Protein AF-A0A820JRR7-F1 (afdb_monomer_lite)

Structure (mmCIF, N/CA/C/O backbone):
data_AF-A0A820JRR7-F1
#
_entry.id   AF-A0A820JRR7-F1
#
loop_
_atom_site.group_PDB
_atom_site.id
_atom_site.type_symbol
_atom_site.label_atom_id
_atom_site.label_alt_id
_atom_site.label_comp_id
_atom_site.label_asym_id
_atom_site.label_entity_id
_atom_site.label_seq_id
_atom_site.pdbx_PDB_ins_code
_atom_site.Cartn_x
_atom_site.Cartn_y
_atom_site.Cartn_z
_atom_site.occupancy
_atom_site.B_iso_or_equiv
_atom_site.auth_seq_id
_atom_site.auth_comp_id
_atom_site.auth_asym_id
_atom_site.auth_atom_id
_atom_site.pdbx_PDB_model_num
ATOM 1 N N . LYS A 1 1 ? 4.969 -11.578 -17.679 1.00 62.81 1 LYS A N 1
ATOM 2 C CA . LYS A 1 1 ? 4.056 -10.804 -18.570 1.00 62.81 1 LYS A CA 1
ATOM 3 C C . LYS A 1 1 ? 3.382 -9.720 -17.741 1.00 62.81 1 LYS A C 1
ATOM 5 O O . LYS A 1 1 ? 2.776 -10.069 -16.738 1.00 62.81 1 LYS A O 1
ATOM 10 N N . TRP A 1 2 ? 3.520 -8.448 -18.115 1.00 83.31 2 TRP A N 1
ATOM 11 C CA . TRP A 1 2 ? 3.126 -7.314 -17.272 1.00 83.31 2 TRP A CA 1
ATOM 12 C C . TRP A 1 2 ? 1.809 -6.684 -17.742 1.00 83.31 2 TRP A C 1
ATOM 14 O O . TRP A 1 2 ? 1.597 -6.505 -18.941 1.00 83.31 2 TRP A O 1
ATOM 24 N N . TRP A 1 3 ? 0.923 -6.334 -16.803 1.00 91.88 3 TRP A N 1
ATOM 25 C CA . TRP A 1 3 ? -0.337 -5.639 -17.107 1.00 91.88 3 TRP A CA 1
ATOM 26 C C . TRP A 1 3 ? -0.093 -4.295 -17.805 1.00 91.88 3 TRP A C 1
ATOM 28 O O . TRP A 1 3 ? -0.722 -4.009 -18.821 1.00 91.88 3 TRP A O 1
ATOM 38 N N . PHE A 1 4 ? 0.872 -3.523 -17.298 1.00 91.00 4 PHE A N 1
ATOM 39 C CA . PHE A 1 4 ? 1.187 -2.162 -17.737 1.00 91.00 4 PHE A CA 1
ATOM 40 C C . PHE A 1 4 ? 1.500 -2.052 -19.234 1.00 91.00 4 PHE A C 1
ATOM 42 O O . PHE A 1 4 ? 0.969 -1.171 -19.905 1.00 91.00 4 PHE A O 1
ATOM 49 N N . THR A 1 5 ? 2.291 -2.983 -19.773 1.00 89.69 5 THR A N 1
ATOM 50 C CA . THR A 1 5 ? 2.744 -2.953 -21.172 1.00 89.69 5 THR A CA 1
ATOM 51 C C . THR A 1 5 ? 1.954 -3.881 -22.094 1.00 89.69 5 THR A C 1
ATOM 53 O O . THR A 1 5 ? 1.857 -3.613 -23.288 1.00 89.69 5 THR A O 1
ATOM 56 N N . GLN A 1 6 ? 1.374 -4.968 -21.569 1.00 91.81 6 GLN A N 1
ATOM 57 C CA . GLN A 1 6 ? 0.755 -6.029 -22.383 1.00 91.81 6 GLN A CA 1
ATOM 58 C C . GLN A 1 6 ? -0.747 -6.217 -22.129 1.00 91.81 6 GLN A C 1
ATOM 60 O O . GLN A 1 6 ? -1.358 -7.096 -22.728 1.00 91.81 6 GLN A O 1
ATOM 65 N N . GLY A 1 7 ? -1.353 -5.471 -21.199 1.00 91.88 7 GLY A N 1
ATOM 66 C CA . GLY A 1 7 ? -2.757 -5.669 -20.821 1.00 91.88 7 GLY A CA 1
ATOM 67 C C . GLY A 1 7 ? -3.044 -7.027 -20.169 1.00 91.88 7 GLY A C 1
ATOM 68 O O . GLY A 1 7 ? -4.196 -7.450 -20.101 1.00 91.88 7 GLY A O 1
ATOM 69 N N . TYR A 1 8 ? -2.018 -7.733 -19.687 1.00 93.31 8 TYR A N 1
ATOM 70 C CA . TYR A 1 8 ? -2.187 -8.995 -18.964 1.00 93.31 8 TYR A CA 1
ATOM 71 C C . TYR A 1 8 ? -3.056 -8.790 -17.711 1.00 93.31 8 TYR A C 1
ATOM 73 O O . TYR A 1 8 ? -2.811 -7.857 -16.963 1.00 93.31 8 TYR A O 1
ATOM 81 N N . MET A 1 9 ? -4.064 -9.640 -17.478 1.00 91.94 9 MET A N 1
ATOM 82 C CA . MET A 1 9 ? -5.104 -9.470 -16.436 1.00 91.94 9 MET A CA 1
ATOM 83 C C . MET A 1 9 ? -6.028 -8.246 -16.609 1.00 91.94 9 MET A C 1
ATOM 85 O O . MET A 1 9 ? -6.817 -7.944 -15.717 1.00 91.94 9 MET A O 1
ATOM 89 N N . SER A 1 10 ? -5.994 -7.569 -17.762 1.00 95.12 10 SER A N 1
ATOM 90 C CA . SER A 1 10 ? -6.987 -6.548 -18.111 1.00 95.12 10 SER A CA 1
ATOM 91 C C . SER A 1 10 ? -8.287 -7.175 -18.615 1.00 95.12 10 SER A C 1
ATOM 93 O O . SER A 1 10 ? -8.263 -8.116 -19.409 1.00 95.12 10 SER A O 1
ATOM 95 N N . SER A 1 11 ? -9.429 -6.591 -18.248 1.00 94.25 11 SER A N 1
ATOM 96 C CA . SER A 1 11 ? -10.749 -6.980 -18.764 1.00 94.25 11 SER A CA 1
ATOM 97 C C . SER A 1 11 ? -10.963 -6.642 -20.245 1.00 94.25 11 SER A C 1
ATOM 99 O O . SER A 1 11 ? -11.853 -7.208 -20.873 1.00 94.25 11 SER A O 1
ATOM 101 N N . THR A 1 12 ? -10.156 -5.744 -20.821 1.00 94.81 12 THR A N 1
ATOM 102 C CA . THR A 1 12 ? -10.257 -5.329 -22.236 1.00 94.81 12 THR A CA 1
ATOM 103 C C . THR A 1 12 ? -9.093 -5.826 -23.095 1.00 94.81 12 THR A C 1
ATOM 105 O O . THR A 1 12 ? -9.000 -5.475 -24.269 1.00 94.81 12 THR A O 1
ATOM 108 N N . GLY A 1 13 ? -8.174 -6.609 -22.518 1.00 93.44 13 GLY A N 1
ATOM 109 C CA . GLY A 1 13 ? -6.963 -7.081 -23.198 1.00 93.44 13 GLY A CA 1
ATOM 110 C C . GLY A 1 13 ? -5.886 -6.011 -23.429 1.00 93.44 13 GLY A C 1
ATOM 111 O O . GLY A 1 13 ? -4.855 -6.315 -24.016 1.00 93.44 13 GLY A O 1
ATOM 112 N N . LYS A 1 14 ? -6.089 -4.773 -22.958 1.00 93.81 14 LYS A N 1
ATOM 113 C CA . LYS A 1 14 ? -5.111 -3.669 -23.001 1.00 93.81 14 LYS A CA 1
ATOM 114 C C . LYS A 1 14 ? -5.028 -2.958 -21.653 1.00 93.81 14 LYS A C 1
ATOM 116 O O . LYS A 1 14 ? -5.986 -2.999 -20.887 1.00 93.81 14 LYS A O 1
ATOM 121 N N . CYS A 1 15 ? -3.913 -2.302 -21.347 1.00 94.00 15 CYS A N 1
ATOM 122 C CA . CYS A 1 15 ? -3.835 -1.415 -20.183 1.00 94.00 15 CYS A CA 1
ATOM 123 C C . CYS A 1 15 ? -4.745 -0.192 -20.407 1.00 94.00 15 CYS A C 1
ATOM 125 O O . CYS A 1 15 ? -4.724 0.410 -21.482 1.00 94.00 15 CYS A O 1
ATOM 127 N N . PHE A 1 16 ? -5.574 0.149 -19.422 1.00 93.94 16 PHE A N 1
ATOM 128 C CA . PHE A 1 16 ? -6.407 1.353 -19.410 1.00 93.94 16 PHE A CA 1
ATOM 129 C C . PHE A 1 16 ? -6.628 1.802 -17.960 1.00 93.94 16 PHE A C 1
ATOM 131 O O . PHE A 1 16 ? -6.513 0.983 -17.052 1.00 93.94 16 PHE A O 1
ATOM 138 N N . ASP A 1 17 ? -6.933 3.090 -17.761 1.00 93.69 17 ASP A N 1
ATOM 139 C CA . ASP A 1 17 ? -7.223 3.698 -16.446 1.00 93.69 17 ASP A CA 1
ATOM 140 C C . ASP A 1 17 ? -6.094 3.560 -15.401 1.00 93.69 17 ASP A C 1
ATOM 142 O O . ASP A 1 17 ? -6.320 3.450 -14.198 1.00 93.69 17 ASP A O 1
ATOM 146 N N . ILE A 1 18 ? -4.838 3.558 -15.858 1.00 93.88 18 ILE A N 1
ATOM 147 C CA . ILE A 1 18 ? -3.684 3.636 -14.961 1.00 93.88 18 ILE A CA 1
ATOM 148 C C . ILE A 1 18 ? -3.478 5.082 -14.493 1.00 93.88 18 ILE A C 1
ATOM 150 O O . ILE A 1 18 ? -3.348 6.000 -15.301 1.00 93.88 18 ILE A O 1
ATOM 154 N N . GLY A 1 19 ? -3.424 5.290 -13.177 1.00 94.06 19 GLY A N 1
ATOM 155 C CA . GLY A 1 19 ? -3.129 6.602 -12.600 1.00 94.06 19 GLY A CA 1
ATOM 156 C C . GLY A 1 19 ? -1.653 6.993 -12.742 1.00 94.06 19 GLY A C 1
ATOM 157 O O . GLY A 1 19 ? -0.772 6.131 -12.708 1.00 94.06 19 GLY A O 1
ATOM 158 N N . THR A 1 20 ? -1.378 8.299 -12.821 1.00 95.12 20 THR A N 1
ATOM 159 C CA . THR A 1 20 ? -0.025 8.865 -12.997 1.00 95.12 20 THR A CA 1
ATOM 160 C C . THR A 1 20 ? 0.982 8.317 -11.988 1.00 95.12 20 THR A C 1
ATOM 162 O O . THR A 1 20 ? 2.018 7.802 -12.392 1.00 95.12 20 THR A O 1
ATOM 165 N N . ALA A 1 21 ? 0.638 8.324 -10.696 1.00 95.44 21 ALA A N 1
ATOM 166 C CA . ALA A 1 21 ? 1.486 7.807 -9.620 1.00 95.44 21 ALA A CA 1
ATOM 167 C C . ALA A 1 21 ? 1.907 6.342 -9.833 1.00 95.44 21 ALA A C 1
ATOM 169 O O . ALA A 1 21 ? 3.076 5.985 -9.714 1.00 95.44 21 ALA A O 1
ATOM 170 N N . THR A 1 22 ? 0.950 5.484 -10.200 1.00 96.06 22 THR A N 1
ATOM 171 C CA . THR A 1 22 ? 1.230 4.062 -10.452 1.00 96.06 22 THR A CA 1
ATOM 172 C C . THR A 1 22 ? 2.059 3.882 -11.719 1.00 96.06 22 THR A C 1
ATOM 174 O O . THR A 1 22 ? 2.992 3.087 -11.718 1.00 96.06 22 THR A O 1
ATOM 177 N N . SER A 1 23 ? 1.765 4.641 -12.778 1.00 95.38 23 SER A N 1
ATOM 178 C CA . SER A 1 23 ? 2.548 4.603 -14.016 1.00 95.38 23 SER A CA 1
ATOM 179 C C . SER A 1 23 ? 4.004 5.022 -13.790 1.00 95.38 23 SER A C 1
ATOM 181 O O . SER A 1 23 ? 4.900 4.342 -14.276 1.00 95.38 23 SER A O 1
ATOM 183 N N . GLN A 1 24 ? 4.244 6.111 -13.055 1.00 96.38 24 GLN A N 1
ATOM 184 C CA . GLN A 1 24 ? 5.592 6.606 -12.753 1.00 96.38 24 GLN A CA 1
ATOM 185 C C . GLN A 1 24 ? 6.383 5.602 -11.912 1.00 96.38 24 GLN A C 1
ATOM 187 O O . GLN A 1 24 ? 7.517 5.280 -12.244 1.00 96.38 24 GLN A O 1
ATOM 192 N N . SER A 1 25 ? 5.757 5.041 -10.874 1.00 96.75 25 SER A N 1
ATOM 193 C CA . SER A 1 25 ? 6.391 4.025 -10.031 1.00 96.75 25 SER A CA 1
ATOM 194 C C . SER A 1 25 ? 6.788 2.766 -10.813 1.00 96.75 25 SER A C 1
ATOM 196 O O . SER A 1 25 ? 7.865 2.220 -10.587 1.00 96.75 25 SER A O 1
ATOM 198 N N . LEU A 1 26 ? 5.961 2.316 -11.766 1.00 95.56 26 LEU A N 1
ATOM 199 C CA . LEU A 1 26 ? 6.302 1.171 -12.617 1.00 95.56 26 LEU A CA 1
ATOM 200 C C . LEU A 1 26 ? 7.441 1.487 -13.594 1.00 95.56 26 LEU A C 1
ATOM 202 O O . LEU A 1 26 ? 8.296 0.633 -13.799 1.00 95.56 26 LEU A O 1
ATOM 206 N N . GLN A 1 27 ? 7.486 2.698 -14.156 1.00 95.50 27 GLN A N 1
ATOM 207 C CA . GLN A 1 27 ? 8.596 3.133 -15.012 1.00 95.50 27 GLN A CA 1
ATOM 208 C C . GLN A 1 27 ? 9.919 3.185 -14.240 1.00 95.50 27 GLN A C 1
ATOM 210 O O . GLN A 1 27 ? 10.935 2.690 -14.725 1.00 95.50 27 GLN A O 1
ATOM 215 N N . GLU A 1 28 ? 9.901 3.729 -13.022 1.00 96.75 28 GLU A N 1
ATOM 216 C CA . GLU A 1 28 ? 11.072 3.740 -12.141 1.00 96.75 28 GLU A CA 1
ATOM 217 C C . GLU A 1 28 ? 11.502 2.312 -11.772 1.00 96.75 28 GLU A C 1
ATOM 219 O O . GLU A 1 28 ? 12.688 1.989 -11.803 1.00 96.75 28 GLU A O 1
ATOM 224 N N . PHE A 1 29 ? 10.549 1.418 -11.496 1.00 95.31 29 PHE A N 1
ATOM 225 C CA . PHE A 1 29 ? 10.844 0.010 -11.236 1.00 95.31 29 PHE A CA 1
ATOM 226 C C . PHE A 1 29 ? 11.518 -0.675 -12.440 1.00 95.31 29 PHE A C 1
ATOM 228 O O . PHE A 1 29 ? 12.527 -1.359 -12.256 1.00 95.31 29 PHE A O 1
ATOM 235 N N . GLU A 1 30 ? 11.030 -0.456 -13.669 1.00 93.75 30 GLU A N 1
ATOM 236 C CA . GLU A 1 30 ? 11.661 -0.963 -14.903 1.00 93.75 30 GLU A CA 1
ATOM 237 C C . GLU A 1 30 ? 13.087 -0.414 -15.077 1.00 93.75 30 GLU A C 1
ATOM 239 O O . GLU A 1 30 ? 14.017 -1.166 -15.388 1.00 93.75 30 GLU A O 1
ATOM 244 N N . GLN A 1 31 ? 13.292 0.882 -14.820 1.00 94.88 31 GLN A N 1
ATOM 245 C CA . GLN A 1 31 ? 14.613 1.507 -14.884 1.00 94.88 31 GLN A CA 1
ATOM 246 C C . GLN A 1 31 ? 15.577 0.902 -13.853 1.00 94.88 31 GLN A C 1
ATOM 248 O O . GLN A 1 31 ? 16.712 0.551 -14.195 1.00 94.88 31 GLN A O 1
ATO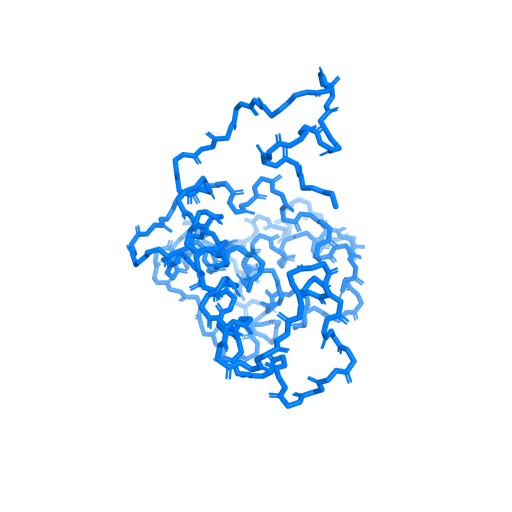M 253 N N . ARG A 1 32 ? 15.134 0.735 -12.601 1.00 94.94 32 ARG A N 1
ATOM 254 C CA . ARG A 1 32 ? 15.937 0.104 -11.545 1.00 94.94 32 ARG A CA 1
ATOM 255 C C . ARG A 1 32 ? 16.260 -1.344 -11.875 1.00 94.94 32 ARG A C 1
ATOM 257 O O . ARG A 1 32 ? 17.406 -1.749 -11.688 1.00 94.94 32 ARG A O 1
ATOM 264 N N . GLN A 1 33 ? 15.302 -2.113 -12.397 1.00 93.56 33 GLN A N 1
ATOM 265 C CA . GLN A 1 33 ? 15.544 -3.487 -12.846 1.00 93.56 33 GLN A CA 1
ATOM 266 C C . GLN A 1 33 ? 16.622 -3.541 -13.932 1.00 93.56 33 GLN A C 1
ATOM 268 O O . GLN A 1 33 ? 17.520 -4.376 -13.839 1.00 93.56 33 GLN A O 1
ATOM 273 N N . ALA A 1 34 ? 16.591 -2.638 -14.916 1.00 93.88 34 ALA A N 1
ATOM 274 C CA . ALA A 1 34 ? 17.601 -2.590 -15.974 1.00 93.88 34 ALA A CA 1
ATOM 275 C C . ALA A 1 34 ? 19.010 -2.302 -15.423 1.00 93.88 34 ALA A C 1
ATOM 277 O O . ALA A 1 34 ? 19.970 -2.995 -15.769 1.00 93.88 34 ALA A O 1
ATOM 278 N N . VAL A 1 35 ? 19.132 -1.322 -14.520 1.00 95.38 35 VAL A N 1
ATOM 279 C CA . VAL A 1 35 ? 20.409 -0.986 -13.868 1.00 95.38 35 VAL A CA 1
ATOM 280 C C . VAL A 1 35 ? 20.907 -2.141 -12.995 1.00 95.38 35 VAL A C 1
ATOM 282 O O . VAL A 1 35 ? 22.089 -2.489 -13.034 1.00 95.38 35 VAL A O 1
ATOM 285 N N . PHE A 1 36 ? 20.011 -2.767 -12.232 1.00 95.06 36 PHE A N 1
ATOM 286 C CA . PHE A 1 36 ? 20.337 -3.900 -11.372 1.00 95.06 36 PHE A CA 1
ATOM 287 C C . PHE A 1 36 ? 20.806 -5.115 -12.180 1.00 95.06 36 PHE A C 1
ATOM 289 O O . PHE A 1 36 ? 21.827 -5.720 -11.852 1.00 95.06 36 PHE A O 1
ATOM 296 N N . ALA A 1 37 ? 20.108 -5.431 -13.274 1.00 94.19 37 ALA A N 1
ATOM 297 C CA . ALA A 1 37 ? 20.469 -6.520 -14.172 1.00 94.19 37 ALA A CA 1
ATOM 298 C C . ALA A 1 37 ? 21.867 -6.318 -14.767 1.00 94.19 37 ALA A C 1
ATOM 300 O O . ALA A 1 37 ? 22.689 -7.235 -14.741 1.00 94.19 37 ALA A O 1
ATOM 301 N N . GLN A 1 38 ? 22.174 -5.101 -15.228 1.00 95.31 38 GLN A N 1
ATOM 302 C CA . GLN A 1 38 ? 23.498 -4.765 -15.750 1.00 95.31 38 GLN A CA 1
ATOM 303 C C . GLN A 1 38 ? 24.588 -4.905 -14.680 1.00 95.31 38 GLN A C 1
ATOM 305 O O . GLN A 1 38 ? 25.630 -5.503 -14.942 1.00 95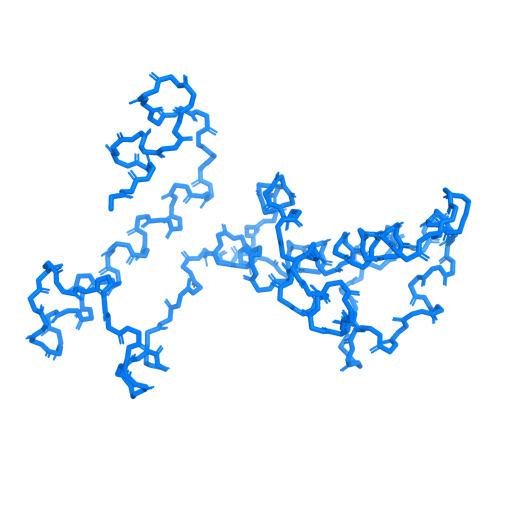.31 38 GLN A O 1
ATOM 310 N N . LYS A 1 39 ? 24.349 -4.383 -13.470 1.00 95.19 39 LYS A N 1
ATOM 311 C CA . LYS A 1 39 ? 25.305 -4.435 -12.353 1.00 95.19 39 LYS A CA 1
ATOM 312 C C . LYS A 1 39 ? 25.699 -5.870 -11.991 1.00 95.19 39 LYS A C 1
ATOM 314 O O . LYS A 1 39 ? 26.866 -6.128 -11.704 1.00 95.19 39 LYS A O 1
ATOM 319 N N . HIS A 1 40 ? 24.734 -6.785 -12.013 1.00 94.38 40 HIS A N 1
ATOM 320 C CA . HIS A 1 40 ? 24.908 -8.176 -11.584 1.00 94.38 40 HIS A CA 1
ATOM 321 C C . HIS A 1 40 ? 25.088 -9.167 -12.741 1.00 94.38 40 HIS A C 1
ATOM 323 O O . HIS A 1 40 ? 25.167 -10.369 -12.505 1.00 94.38 40 HIS A O 1
ATOM 329 N N . ASN A 1 41 ? 25.195 -8.682 -13.983 1.00 94.94 41 ASN A N 1
ATOM 330 C CA . ASN A 1 41 ? 25.275 -9.503 -15.198 1.00 94.94 41 ASN A CA 1
ATOM 331 C C . ASN A 1 41 ? 24.119 -10.517 -15.323 1.00 94.94 41 ASN A C 1
ATOM 333 O O . ASN A 1 41 ? 24.316 -11.653 -15.755 1.00 94.94 41 ASN A O 1
ATOM 337 N N . ILE A 1 42 ? 22.910 -10.108 -14.935 1.00 93.75 42 ILE A N 1
ATOM 338 C CA . ILE A 1 42 ? 21.700 -10.932 -15.015 1.00 93.75 42 ILE A CA 1
ATOM 339 C C . ILE A 1 42 ? 21.091 -10.756 -16.414 1.00 93.75 42 ILE A C 1
ATOM 341 O O . ILE A 1 42 ? 20.835 -9.618 -16.819 1.00 93.75 42 ILE A O 1
ATOM 345 N N . PRO A 1 43 ? 20.821 -11.840 -17.164 1.00 92.56 43 PRO A N 1
ATOM 346 C CA . PRO A 1 43 ? 20.111 -11.742 -18.436 1.00 92.56 43 PRO A CA 1
ATOM 347 C C . PRO A 1 43 ? 18.716 -11.113 -18.251 1.00 92.56 43 PRO A C 1
ATOM 349 O O . PRO A 1 43 ? 18.019 -11.484 -17.301 1.00 92.56 43 PRO A O 1
ATOM 352 N N . PRO A 1 44 ? 18.263 -10.197 -19.131 1.00 86.12 44 PRO A N 1
ATOM 353 C CA . PRO A 1 44 ? 16.973 -9.515 -18.979 1.00 86.12 44 PRO A CA 1
ATOM 354 C C . PRO A 1 44 ? 15.775 -10.458 -18.813 1.00 86.12 44 PRO A C 1
ATOM 356 O O . PRO A 1 44 ? 14.840 -10.155 -18.084 1.00 86.12 44 PRO A O 1
ATOM 359 N N . GLU A 1 45 ? 15.800 -11.631 -19.441 1.00 88.31 45 GLU A N 1
ATOM 360 C CA . GLU A 1 45 ? 14.754 -12.649 -19.329 1.00 88.31 45 GLU A CA 1
ATOM 361 C C . GLU A 1 45 ? 14.701 -13.350 -17.960 1.00 88.31 45 GLU A C 1
ATOM 363 O O . GLU A 1 45 ? 13.704 -13.999 -17.644 1.00 88.31 45 GLU A O 1
ATOM 368 N N . GLN A 1 46 ? 15.753 -13.222 -17.146 1.00 90.81 46 GLN A N 1
ATOM 369 C CA . GLN A 1 46 ? 15.862 -13.838 -15.821 1.00 90.81 46 GLN A CA 1
ATOM 370 C C . GLN A 1 46 ? 15.565 -12.866 -14.675 1.00 90.81 46 GLN A C 1
ATOM 372 O O . GLN A 1 46 ? 15.358 -13.323 -13.553 1.00 90.81 46 GLN A O 1
ATOM 377 N N . ILE A 1 47 ? 15.513 -11.552 -14.931 1.00 89.12 47 ILE A N 1
ATOM 378 C CA . ILE A 1 47 ? 15.409 -10.532 -13.872 1.00 89.12 47 ILE A CA 1
ATOM 379 C C . ILE A 1 47 ? 14.149 -10.687 -13.007 1.00 89.12 47 ILE A C 1
ATOM 381 O O . ILE A 1 47 ? 14.204 -10.501 -11.795 1.00 89.12 47 ILE A O 1
ATOM 385 N N . ASP A 1 48 ? 13.040 -11.130 -13.601 1.00 88.19 48 ASP A N 1
ATOM 386 C CA . ASP A 1 48 ? 11.773 -11.376 -12.900 1.00 88.19 48 ASP A CA 1
ATOM 387 C C . ASP A 1 48 ? 11.789 -12.670 -12.050 1.00 88.19 48 ASP A C 1
ATOM 389 O O . ASP A 1 48 ? 10.847 -12.939 -11.303 1.00 88.19 48 ASP A O 1
ATOM 393 N N . TYR A 1 49 ? 12.848 -13.484 -12.142 1.00 88.12 49 TYR A N 1
ATOM 394 C CA . TYR A 1 49 ? 12.936 -14.824 -11.547 1.00 88.12 49 TYR A CA 1
ATOM 395 C C . TYR A 1 49 ? 14.042 -14.968 -10.489 1.00 88.12 49 TYR A C 1
ATOM 397 O O . TYR A 1 49 ? 14.349 -16.079 -10.059 1.00 88.12 49 TYR A O 1
ATOM 405 N N . ILE A 1 50 ? 14.605 -13.858 -10.005 1.00 86.19 50 ILE A N 1
ATOM 406 C CA . ILE A 1 50 ? 15.722 -13.858 -9.041 1.00 86.19 50 ILE A CA 1
ATOM 407 C C . ILE A 1 50 ? 15.302 -14.098 -7.579 1.00 86.19 50 ILE A C 1
ATOM 409 O O . ILE A 1 50 ? 16.119 -13.996 -6.669 1.00 86.19 50 ILE A O 1
ATOM 413 N N . SER A 1 51 ? 14.037 -14.436 -7.314 1.00 76.44 51 SER A N 1
ATOM 414 C CA . SER A 1 51 ? 13.501 -14.587 -5.950 1.00 76.44 51 SER A CA 1
ATOM 415 C C . SER A 1 51 ? 14.142 -15.720 -5.132 1.00 76.44 51 SER A C 1
ATOM 417 O O . SER A 1 51 ? 14.034 -15.723 -3.905 1.00 76.44 51 SER A O 1
ATOM 419 N N . GLY A 1 52 ? 14.833 -16.666 -5.781 1.00 77.69 52 GLY A N 1
ATOM 420 C CA . GLY A 1 52 ? 15.624 -17.711 -5.117 1.00 77.69 52 GLY A CA 1
ATOM 421 C C . GLY A 1 52 ? 16.987 -17.238 -4.586 1.00 77.69 52 GLY A C 1
ATOM 422 O O . GLY A 1 52 ? 17.543 -17.860 -3.681 1.00 77.69 52 GLY A O 1
ATOM 423 N N . GLU A 1 53 ? 17.506 -16.122 -5.098 1.00 84.31 53 GLU A N 1
ATOM 424 C CA . GLU A 1 53 ? 18.814 -15.554 -4.760 1.00 84.31 53 GLU A CA 1
ATOM 425 C C . GLU A 1 53 ? 18.663 -14.539 -3.617 1.00 84.31 53 GLU A C 1
ATOM 427 O O . GLU A 1 53 ? 18.576 -13.328 -3.829 1.00 84.31 53 GLU A O 1
ATOM 432 N N . LYS A 1 54 ? 18.620 -15.030 -2.370 1.00 78.25 54 LYS A N 1
ATOM 433 C CA . LYS A 1 54 ? 18.355 -14.199 -1.173 1.00 78.25 54 LYS A CA 1
ATOM 434 C C . LYS A 1 54 ? 19.262 -12.970 -1.034 1.00 78.25 54 LYS A C 1
ATOM 436 O O . LYS A 1 54 ? 18.852 -11.985 -0.433 1.00 78.25 54 LYS A O 1
ATOM 441 N N . ASN A 1 55 ? 20.487 -13.023 -1.548 1.00 86.38 55 ASN A N 1
ATOM 442 C CA . ASN A 1 55 ? 21.399 -11.883 -1.474 1.00 86.38 55 ASN A CA 1
ATOM 443 C C . ASN A 1 55 ? 21.009 -10.783 -2.468 1.00 86.38 55 ASN A C 1
ATOM 445 O O . ASN A 1 55 ? 21.052 -9.611 -2.113 1.00 86.38 55 ASN A O 1
ATOM 449 N N . LEU A 1 56 ? 20.572 -11.160 -3.672 1.00 88.31 56 LEU A N 1
ATOM 450 C CA . LEU A 1 56 ? 20.173 -10.214 -4.711 1.00 88.31 56 LEU A CA 1
ATOM 451 C C . LEU A 1 56 ? 18.841 -9.543 -4.374 1.00 88.31 56 LEU A C 1
ATOM 453 O O . LEU A 1 56 ? 18.717 -8.328 -4.501 1.00 88.31 56 LEU A O 1
ATOM 457 N N . ILE A 1 57 ? 17.859 -10.310 -3.886 1.00 86.06 57 ILE A N 1
ATOM 458 C CA . ILE A 1 57 ? 16.529 -9.764 -3.572 1.00 86.06 57 ILE A CA 1
ATOM 459 C C . ILE A 1 57 ? 16.586 -8.684 -2.482 1.00 86.06 57 ILE A C 1
ATOM 461 O O . ILE A 1 57 ? 15.825 -7.726 -2.531 1.00 86.06 57 ILE A O 1
ATOM 465 N N . ASN A 1 58 ? 17.510 -8.812 -1.524 1.00 88.62 58 ASN A N 1
ATOM 466 C CA . ASN A 1 58 ? 17.680 -7.842 -0.441 1.00 88.62 58 ASN A CA 1
ATOM 467 C C . ASN A 1 58 ? 18.371 -6.547 -0.894 1.00 88.62 58 ASN A C 1
ATOM 469 O O . ASN A 1 58 ? 18.312 -5.550 -0.180 1.00 88.62 58 ASN A O 1
ATOM 473 N N . GLU A 1 59 ? 19.056 -6.563 -2.038 1.00 92.00 59 GLU A N 1
ATOM 474 C CA . GLU A 1 59 ? 19.731 -5.389 -2.593 1.00 92.00 59 GLU A CA 1
ATOM 475 C C . GLU A 1 59 ? 18.791 -4.548 -3.473 1.00 92.00 59 GLU A C 1
ATOM 477 O O . GLU A 1 59 ? 19.018 -3.353 -3.662 1.00 92.00 59 GLU A O 1
ATOM 482 N N . PHE A 1 60 ? 17.730 -5.154 -4.010 1.00 92.56 60 PHE A N 1
ATOM 483 C CA . PHE A 1 60 ? 16.805 -4.478 -4.909 1.00 92.56 60 PHE A CA 1
ATOM 484 C C . PHE A 1 60 ? 15.730 -3.693 -4.143 1.00 92.56 60 PHE A C 1
ATOM 486 O O . PHE A 1 60 ? 14.881 -4.271 -3.463 1.00 92.56 60 PHE A O 1
ATOM 493 N N . ASP A 1 61 ? 15.723 -2.368 -4.298 1.00 93.25 61 ASP A N 1
ATOM 494 C CA . ASP A 1 61 ? 14.691 -1.512 -3.711 1.00 93.25 61 ASP A CA 1
ATOM 495 C C . ASP A 1 61 ? 13.419 -1.477 -4.572 1.00 93.25 61 ASP A C 1
ATOM 497 O O . ASP A 1 61 ? 13.369 -0.844 -5.631 1.00 93.25 61 ASP A O 1
ATOM 501 N N . VAL A 1 62 ? 12.373 -2.133 -4.067 1.00 93.38 62 VAL A N 1
ATOM 502 C CA . VAL A 1 62 ? 11.047 -2.219 -4.692 1.00 93.38 62 VAL A CA 1
ATOM 503 C C . VAL A 1 62 ? 10.177 -0.975 -4.478 1.00 93.38 62 VAL A C 1
ATOM 505 O O . VAL A 1 62 ? 9.135 -0.853 -5.123 1.00 93.38 62 VAL A O 1
ATOM 508 N N . TYR A 1 63 ? 10.560 -0.043 -3.601 1.00 95.88 63 TYR A N 1
ATOM 509 C CA . TYR A 1 63 ? 9.779 1.160 -3.308 1.00 95.88 63 TYR A CA 1
ATOM 510 C C . TYR A 1 63 ? 10.103 2.270 -4.315 1.00 95.88 63 TYR A C 1
ATOM 512 O O . TYR A 1 63 ? 10.906 3.165 -4.073 1.00 95.88 63 TYR A O 1
ATOM 520 N N . CYS A 1 64 ? 9.467 2.189 -5.484 1.00 95.62 64 CYS A N 1
ATOM 521 C CA . CYS A 1 64 ? 9.780 3.026 -6.648 1.00 95.62 64 CYS A CA 1
ATOM 522 C C . CYS A 1 64 ? 8.900 4.282 -6.773 1.00 95.62 64 CYS A C 1
ATOM 524 O O . CYS A 1 64 ? 8.906 4.944 -7.804 1.00 95.62 64 CYS A O 1
ATOM 526 N N . SER A 1 65 ? 8.084 4.589 -5.765 1.00 96.50 65 SER A N 1
ATOM 527 C CA . SER A 1 65 ? 7.285 5.816 -5.752 1.00 96.50 65 SER A CA 1
ATOM 528 C C . SER A 1 65 ? 8.094 7.001 -5.244 1.00 96.50 65 SER A C 1
ATOM 530 O O . SER A 1 65 ? 8.852 6.864 -4.291 1.00 96.50 65 SER A O 1
ATOM 532 N N . GLU A 1 66 ? 7.830 8.182 -5.799 1.00 93.50 66 GLU A N 1
ATOM 533 C CA . GLU A 1 66 ? 8.293 9.445 -5.223 1.00 93.50 66 GLU A CA 1
ATOM 534 C C . GLU A 1 66 ? 7.650 9.716 -3.851 1.00 93.50 66 GLU A C 1
ATOM 536 O O . GLU A 1 66 ? 6.544 9.238 -3.549 1.00 93.50 66 GLU A O 1
ATOM 541 N N . ASP A 1 67 ? 8.340 10.529 -3.049 1.00 92.44 67 ASP A N 1
ATOM 542 C CA . ASP A 1 67 ? 7.837 11.067 -1.787 1.00 92.44 67 ASP A CA 1
ATOM 543 C C . ASP A 1 67 ? 6.605 11.958 -2.023 1.00 92.44 67 ASP A C 1
ATOM 545 O O . ASP A 1 67 ? 6.461 12.617 -3.051 1.00 92.44 67 ASP A O 1
ATOM 549 N N . GLY A 1 68 ? 5.688 12.008 -1.055 1.00 93.69 68 GLY A N 1
ATOM 550 C CA . GLY A 1 68 ? 4.501 12.873 -1.134 1.00 93.69 68 GLY A CA 1
ATOM 551 C C . GLY A 1 68 ? 3.345 12.328 -1.988 1.00 93.69 68 GLY A C 1
ATOM 552 O O . GLY A 1 68 ? 2.252 12.900 -2.002 1.00 93.69 68 GLY A O 1
ATOM 553 N N . VAL A 1 69 ? 3.533 11.195 -2.670 1.00 95.62 69 VAL A N 1
ATOM 554 C CA . VAL A 1 69 ? 2.486 10.537 -3.463 1.00 95.62 69 VAL A CA 1
ATOM 555 C C . VAL A 1 69 ? 1.481 9.822 -2.547 1.00 95.62 69 VAL A C 1
ATOM 557 O O . VAL A 1 69 ? 1.696 8.689 -2.121 1.00 95.62 69 VAL A O 1
ATOM 560 N N . ALA A 1 70 ? 0.356 10.488 -2.263 1.00 95.25 70 ALA A N 1
ATOM 561 C CA . ALA A 1 70 ? -0.671 10.046 -1.304 1.00 95.25 70 ALA A CA 1
ATOM 562 C C . ALA A 1 70 ? -2.041 9.689 -1.932 1.00 95.25 70 ALA A C 1
ATOM 564 O O . ALA A 1 70 ? -3.071 9.730 -1.259 1.00 95.25 70 ALA A O 1
ATOM 565 N N . GLY A 1 71 ? -2.081 9.388 -3.234 1.00 92.75 71 GLY A N 1
ATOM 566 C CA . GLY A 1 71 ? -3.308 8.995 -3.944 1.00 92.75 71 GLY A CA 1
ATOM 567 C C . GLY A 1 71 ? -3.951 7.696 -3.427 1.00 92.75 71 GLY A C 1
ATOM 568 O O . GLY A 1 71 ? -3.322 6.870 -2.770 1.00 92.75 71 GLY A O 1
ATOM 569 N N . ASN A 1 72 ? -5.224 7.477 -3.761 1.00 94.19 72 ASN A N 1
ATOM 570 C CA . ASN A 1 72 ? -6.010 6.325 -3.296 1.00 94.19 72 ASN A CA 1
ATOM 571 C C . ASN A 1 72 ? -5.777 5.022 -4.090 1.00 94.19 72 ASN A C 1
ATOM 573 O O . ASN A 1 72 ? -6.355 3.992 -3.740 1.00 94.19 72 ASN A O 1
ATOM 577 N N . GLY A 1 73 ? -4.934 5.030 -5.129 1.00 94.12 73 GLY A N 1
ATOM 578 C CA . GLY A 1 73 ? -4.697 3.863 -5.988 1.00 94.12 73 GLY A CA 1
ATOM 579 C C . GLY A 1 73 ? -4.134 2.650 -5.236 1.00 94.12 73 GLY A C 1
ATOM 580 O O . GLY A 1 73 ? -4.379 1.508 -5.624 1.00 94.12 73 GLY A O 1
ATOM 581 N N . ALA A 1 74 ? -3.432 2.881 -4.123 1.00 95.88 74 ALA A N 1
ATOM 582 C CA . ALA A 1 74 ? -2.983 1.831 -3.212 1.00 95.88 74 ALA A CA 1
ATOM 583 C C . ALA A 1 74 ? -4.151 1.088 -2.529 1.00 95.88 74 ALA A C 1
ATOM 585 O O . ALA A 1 74 ? -4.158 -0.141 -2.477 1.00 95.88 74 ALA A O 1
ATOM 586 N N . LEU A 1 75 ? -5.179 1.816 -2.073 1.00 97.19 75 LEU A N 1
ATOM 587 C CA . LEU A 1 75 ? -6.343 1.241 -1.387 1.00 97.19 75 LEU A CA 1
ATOM 588 C C . LEU A 1 75 ? -7.207 0.390 -2.326 1.00 97.19 75 LEU A C 1
ATOM 590 O O . LEU A 1 75 ? -7.709 -0.658 -1.922 1.00 97.19 75 LEU A O 1
ATOM 594 N N . MET A 1 76 ? -7.356 0.814 -3.586 1.00 96.19 76 MET A N 1
ATOM 595 C CA . MET A 1 76 ? -8.249 0.173 -4.566 1.00 96.19 76 MET A CA 1
ATOM 596 C C . MET A 1 76 ? -7.908 -1.293 -4.859 1.00 96.19 76 MET A C 1
ATOM 598 O O . MET A 1 76 ? -8.776 -2.062 -5.263 1.00 96.19 76 MET A O 1
ATOM 602 N N . ARG A 1 77 ? -6.650 -1.688 -4.651 1.00 95.62 77 ARG A N 1
ATOM 603 C CA . ARG A 1 77 ? -6.147 -3.045 -4.911 1.00 95.62 77 ARG A CA 1
ATOM 604 C C . ARG A 1 77 ? -5.741 -3.796 -3.643 1.00 95.62 77 ARG A C 1
ATOM 606 O O . ARG A 1 77 ? -5.117 -4.846 -3.743 1.00 95.62 77 ARG A O 1
ATOM 613 N N . LEU A 1 78 ? -6.047 -3.251 -2.464 1.00 97.81 78 LEU A N 1
ATOM 614 C CA . LEU A 1 78 ? -5.476 -3.721 -1.204 1.00 97.81 78 LEU A CA 1
ATOM 615 C C . LEU A 1 78 ? -5.966 -5.113 -0.795 1.00 97.81 78 LEU A C 1
ATOM 617 O O . LEU A 1 78 ? -5.194 -5.892 -0.247 1.00 97.81 78 LEU A O 1
ATOM 621 N N . ALA A 1 79 ? -7.238 -5.424 -1.066 1.00 98.12 79 ALA A N 1
ATOM 622 C CA . ALA A 1 79 ? -7.967 -6.560 -0.493 1.00 98.12 79 ALA A CA 1
ATOM 623 C C . ALA A 1 79 ? -7.228 -7.920 -0.466 1.00 98.12 79 ALA A C 1
ATOM 625 O O . ALA A 1 79 ? -7.339 -8.602 0.554 1.00 98.12 79 ALA A O 1
ATOM 626 N N . PRO A 1 80 ? -6.459 -8.341 -1.495 1.00 98.56 80 PRO A N 1
ATOM 627 C CA . PRO A 1 80 ? -5.747 -9.620 -1.465 1.00 98.56 80 PRO A CA 1
ATOM 628 C C . PRO A 1 80 ? -4.795 -9.791 -0.272 1.00 98.56 80 PRO A C 1
ATOM 630 O O . PRO A 1 80 ? -4.666 -10.897 0.247 1.00 98.56 80 PRO A O 1
ATOM 633 N N . VAL A 1 81 ? -4.157 -8.713 0.195 1.00 98.56 81 VAL A N 1
ATOM 634 C CA . VAL A 1 81 ? -3.166 -8.771 1.281 1.00 98.56 81 VAL A CA 1
ATOM 635 C C . VAL A 1 81 ? -3.801 -9.129 2.633 1.00 98.56 81 VAL A C 1
ATOM 637 O O . VAL A 1 81 ? -3.436 -10.167 3.195 1.00 98.56 81 VAL A O 1
ATOM 640 N N . PRO A 1 82 ? -4.774 -8.364 3.168 1.00 98.44 82 PRO A N 1
ATOM 641 C CA . PRO A 1 82 ? -5.438 -8.729 4.412 1.00 98.44 82 PRO A CA 1
ATOM 642 C C . PRO A 1 82 ? -6.260 -10.016 4.283 1.00 98.44 82 PRO A C 1
ATOM 644 O O . PRO A 1 82 ? -6.385 -10.724 5.275 1.00 98.44 82 PRO A O 1
ATOM 647 N N . LEU A 1 83 ? -6.759 -10.375 3.089 1.00 98.56 83 LEU A N 1
ATOM 648 C CA . LEU A 1 83 ? -7.403 -11.677 2.857 1.00 98.56 83 LEU A CA 1
ATOM 649 C C . LEU A 1 83 ? -6.433 -12.847 3.056 1.00 98.56 83 LEU A C 1
ATOM 651 O O . LEU A 1 83 ? -6.808 -13.853 3.652 1.00 98.56 83 LEU A O 1
ATOM 655 N N . PHE A 1 84 ? -5.191 -12.727 2.582 1.00 98.50 84 PHE A N 1
ATOM 656 C CA . PHE A 1 84 ? -4.186 -13.779 2.731 1.00 98.50 84 PHE A CA 1
ATOM 657 C C . PHE A 1 84 ? -3.704 -13.911 4.183 1.00 98.50 84 PHE A C 1
ATOM 659 O O . PHE A 1 84 ? -3.624 -15.014 4.724 1.00 98.50 84 PHE A O 1
ATOM 666 N N . PHE A 1 85 ? -3.428 -12.784 4.842 1.00 98.25 85 PHE A N 1
ATOM 667 C CA . PHE A 1 85 ? -2.850 -12.753 6.189 1.00 98.25 85 PHE A CA 1
ATOM 668 C C . PHE A 1 85 ? -3.884 -12.660 7.325 1.00 98.25 85 PHE A C 1
ATOM 670 O O . PHE A 1 85 ? -3.492 -12.474 8.472 1.00 98.25 85 PHE A O 1
ATOM 677 N N . TYR A 1 86 ? -5.188 -12.811 7.063 1.00 97.62 86 TYR A N 1
ATOM 678 C CA . TYR A 1 86 ? -6.264 -12.504 8.028 1.00 97.62 86 TYR A CA 1
ATOM 679 C C . TYR A 1 86 ? -6.168 -13.216 9.392 1.00 97.62 86 TYR A C 1
ATOM 681 O O . TYR A 1 86 ? -6.681 -12.720 10.397 1.00 97.62 86 TYR A O 1
ATOM 689 N N . ARG A 1 87 ? -5.510 -14.384 9.442 1.00 97.69 87 ARG A N 1
ATOM 690 C CA . ARG A 1 87 ? -5.265 -15.146 10.682 1.00 97.69 87 ARG A CA 1
ATOM 691 C C . ARG A 1 87 ? -4.153 -14.559 11.555 1.00 97.69 87 ARG A C 1
ATOM 693 O O . ARG A 1 87 ? -4.009 -14.974 12.699 1.00 97.69 87 ARG A O 1
ATOM 700 N N . PHE A 1 88 ? -3.384 -13.611 11.028 1.00 98.12 88 PHE A N 1
ATOM 701 C CA . PHE A 1 88 ? -2.263 -12.954 11.690 1.00 98.12 88 PHE A CA 1
ATOM 702 C C . PHE A 1 88 ? -2.380 -11.431 11.507 1.00 98.12 88 PHE A C 1
ATOM 704 O O . PHE A 1 88 ? -1.682 -10.859 10.664 1.00 98.12 88 PHE A O 1
ATOM 711 N N . PRO A 1 89 ? -3.258 -10.752 12.275 1.00 98.31 89 PRO A N 1
ATOM 712 C CA . PRO A 1 89 ? -3.557 -9.334 12.076 1.00 98.31 89 PRO A CA 1
ATOM 713 C C . PRO A 1 89 ? -2.332 -8.409 12.014 1.00 98.31 89 PRO A C 1
ATOM 715 O O . PRO A 1 89 ? -2.295 -7.589 11.098 1.00 98.31 89 PRO A O 1
ATOM 718 N N . PRO A 1 90 ? -1.287 -8.569 12.858 1.00 98.44 90 PRO A N 1
ATOM 719 C CA . PRO A 1 90 ? -0.085 -7.745 12.739 1.00 98.44 90 PRO A CA 1
ATOM 720 C C . PRO A 1 90 ? 0.601 -7.829 11.370 1.00 98.44 90 PRO A C 1
ATOM 722 O O . PRO A 1 90 ? 1.012 -6.810 10.819 1.00 98.44 90 PRO A O 1
ATOM 725 N N . TYR A 1 91 ? 0.669 -9.026 10.775 1.00 98.44 91 TYR A N 1
ATOM 726 C CA . TYR A 1 91 ? 1.224 -9.208 9.432 1.00 98.44 91 TYR A CA 1
ATOM 727 C C . TYR A 1 91 ? 0.294 -8.670 8.351 1.00 98.44 91 TYR A C 1
ATOM 729 O O . TYR A 1 91 ? 0.758 -8.024 7.416 1.00 98.44 91 TYR A O 1
ATOM 737 N N . ALA A 1 92 ? -1.014 -8.892 8.482 1.00 98.56 92 ALA A N 1
ATOM 738 C CA . ALA A 1 92 ? -1.988 -8.356 7.539 1.00 98.56 92 ALA A CA 1
ATOM 739 C C . ALA A 1 92 ? -1.928 -6.828 7.464 1.00 98.56 92 ALA A C 1
ATOM 741 O O . ALA A 1 92 ? -1.920 -6.275 6.366 1.00 98.56 92 ALA A O 1
ATOM 742 N N . VAL A 1 93 ? -1.842 -6.156 8.612 1.00 98.69 93 VAL A N 1
ATOM 743 C CA . VAL A 1 93 ? -1.723 -4.698 8.704 1.00 98.69 93 VAL A CA 1
ATOM 744 C C . VAL A 1 93 ? -0.393 -4.230 8.118 1.00 98.69 93 VAL A C 1
ATOM 746 O O . VAL A 1 93 ? -0.398 -3.408 7.206 1.00 98.69 93 VAL A O 1
ATOM 749 N N . GLU A 1 94 ? 0.737 -4.778 8.566 1.00 98.50 94 GLU A N 1
ATOM 750 C CA . GLU A 1 94 ? 2.068 -4.367 8.096 1.00 98.50 94 GLU A CA 1
ATOM 751 C C . GLU A 1 94 ? 2.233 -4.541 6.577 1.00 98.50 94 GLU A C 1
ATOM 753 O O . GLU A 1 94 ? 2.618 -3.606 5.872 1.00 98.50 94 GLU A O 1
ATOM 758 N N . TYR A 1 95 ? 1.888 -5.718 6.043 1.00 98.56 95 TYR A N 1
ATOM 759 C CA . TYR A 1 95 ? 2.014 -5.982 4.609 1.00 98.56 95 TYR A CA 1
ATOM 760 C C . TYR A 1 95 ? 1.005 -5.197 3.773 1.00 98.56 95 TYR A C 1
ATOM 762 O O . TYR A 1 95 ? 1.293 -4.897 2.613 1.00 98.56 95 TYR A O 1
ATOM 770 N N . SER A 1 96 ? -0.143 -4.815 4.344 1.00 98.69 96 SER A N 1
ATOM 771 C C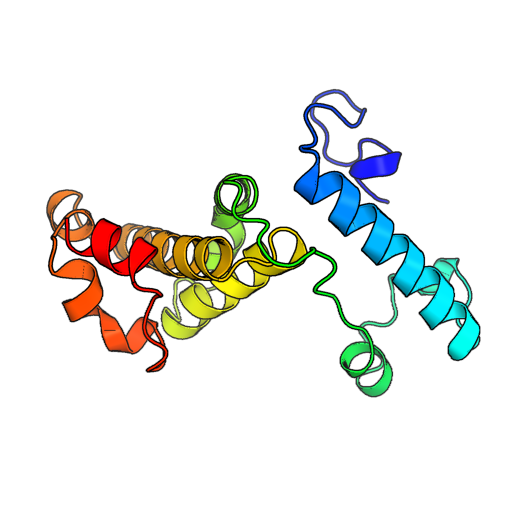A . SER A 1 96 ? -1.068 -3.885 3.688 1.00 98.69 96 SER A CA 1
ATOM 772 C C . SER A 1 96 ? -0.391 -2.534 3.448 1.00 98.69 96 SER A C 1
ATOM 774 O O . SER A 1 96 ? -0.472 -2.001 2.343 1.00 98.69 96 SER A O 1
ATOM 776 N N . GLY A 1 97 ? 0.348 -2.024 4.439 1.00 98.25 97 GLY A N 1
ATOM 777 C CA . GLY A 1 97 ? 1.163 -0.818 4.286 1.00 98.25 97 GLY A CA 1
ATOM 778 C C . GLY A 1 97 ? 2.199 -0.949 3.169 1.00 98.25 97 GLY A C 1
ATOM 779 O O . GLY A 1 97 ? 2.195 -0.154 2.227 1.00 98.25 97 GLY A O 1
ATOM 780 N N . HIS A 1 98 ? 3.039 -1.990 3.221 1.00 97.62 98 HIS A N 1
ATOM 781 C CA . HIS A 1 98 ? 4.087 -2.205 2.213 1.00 97.62 98 HIS A CA 1
ATOM 782 C C . HIS A 1 98 ? 3.521 -2.337 0.789 1.00 97.62 98 HIS A C 1
ATOM 784 O O . HIS A 1 98 ? 4.081 -1.781 -0.153 1.00 97.62 98 HIS A O 1
ATOM 790 N N . SER A 1 99 ? 2.377 -3.013 0.620 1.00 97.31 99 SER A N 1
ATOM 791 C CA . SER A 1 99 ? 1.719 -3.166 -0.686 1.00 97.31 99 SER A CA 1
ATOM 792 C C . SER A 1 99 ? 1.300 -1.831 -1.312 1.00 97.31 99 SER A C 1
ATOM 794 O O . SER A 1 99 ? 1.387 -1.653 -2.535 1.00 97.31 99 SER A O 1
ATOM 796 N N . GLY A 1 100 ? 0.860 -0.878 -0.485 1.00 96.62 100 GLY A N 1
ATOM 797 C CA . GLY A 1 100 ? 0.542 0.472 -0.938 1.00 96.62 100 GLY A CA 1
ATOM 798 C C . GLY A 1 100 ? 1.792 1.269 -1.309 1.00 96.62 100 GLY A C 1
ATOM 799 O O . GLY A 1 100 ? 1.857 1.843 -2.405 1.00 96.62 100 GLY A O 1
ATOM 800 N N . GLN A 1 101 ? 2.798 1.218 -0.431 1.00 97.06 101 GLN A N 1
ATOM 801 C CA . GLN A 1 101 ? 4.021 2.019 -0.506 1.00 97.06 101 GLN A CA 1
ATOM 802 C C . GLN A 1 101 ? 4.818 1.820 -1.797 1.00 97.06 101 GLN A C 1
ATOM 804 O O . GLN A 1 101 ? 5.406 2.774 -2.293 1.00 97.06 101 GLN A O 1
ATOM 809 N N . ILE A 1 102 ? 4.776 0.621 -2.393 1.00 95.94 102 ILE A N 1
ATOM 810 C CA . ILE A 1 102 ? 5.468 0.309 -3.660 1.00 95.94 102 ILE A CA 1
ATOM 811 C C . ILE A 1 102 ? 5.175 1.356 -4.750 1.00 95.94 102 ILE A C 1
ATOM 813 O O . ILE A 1 102 ? 6.067 1.704 -5.515 1.00 95.94 102 ILE A O 1
ATOM 817 N N . THR A 1 103 ? 3.948 1.895 -4.783 1.00 96.50 103 THR A N 1
ATOM 818 C CA . THR A 1 103 ? 3.482 2.845 -5.822 1.00 96.50 103 THR A CA 1
ATOM 819 C C . THR A 1 103 ? 3.016 4.205 -5.302 1.00 96.50 103 THR A C 1
ATOM 821 O O . THR A 1 103 ? 2.637 5.056 -6.099 1.00 96.50 103 THR A O 1
ATOM 824 N N . HIS A 1 104 ? 2.943 4.366 -3.981 1.00 97.81 104 HIS A N 1
ATOM 825 C CA . HIS A 1 104 ? 2.448 5.570 -3.318 1.00 97.81 104 HIS A CA 1
ATOM 826 C C . HIS A 1 104 ? 3.301 5.801 -2.064 1.00 97.81 104 HIS A C 1
ATOM 828 O O . HIS A 1 104 ? 3.024 5.236 -1.008 1.00 97.81 104 HIS A O 1
ATOM 834 N N . GLY A 1 105 ? 4.380 6.565 -2.217 1.00 96.50 105 GLY A N 1
ATOM 835 C CA . GLY A 1 105 ? 5.482 6.674 -1.256 1.00 96.50 105 GLY A CA 1
ATOM 836 C C . GLY A 1 105 ? 5.196 7.539 -0.029 1.00 96.50 105 GLY A C 1
ATOM 837 O O . GLY A 1 105 ? 6.011 7.588 0.886 1.00 96.50 105 GLY A O 1
ATOM 838 N N . ASP A 1 106 ? 4.047 8.214 0.035 1.00 97.69 106 ASP A N 1
ATOM 839 C CA . ASP A 1 106 ? 3.687 9.016 1.203 1.00 97.69 106 ASP A CA 1
ATOM 840 C C . ASP A 1 106 ? 3.245 8.139 2.386 1.00 97.69 106 ASP A C 1
ATOM 842 O O . ASP A 1 106 ? 2.477 7.183 2.229 1.00 97.69 106 ASP A O 1
ATOM 846 N N . ILE A 1 107 ? 3.647 8.525 3.601 1.00 97.38 107 ILE A N 1
ATOM 847 C CA . ILE A 1 107 ? 3.237 7.858 4.843 1.00 97.38 107 ILE A CA 1
ATOM 848 C C . ILE A 1 107 ? 1.713 7.747 4.979 1.00 97.38 107 ILE A C 1
ATOM 850 O O . ILE A 1 107 ? 1.215 6.738 5.468 1.00 97.38 107 ILE A O 1
ATOM 854 N N . LYS A 1 108 ? 0.954 8.728 4.474 1.00 97.75 108 LYS A N 1
ATOM 855 C CA . LYS A 1 108 ? -0.513 8.698 4.458 1.00 97.75 108 LYS A CA 1
ATOM 856 C C . LYS A 1 108 ? -1.040 7.516 3.651 1.00 97.75 108 LYS A C 1
ATOM 858 O O . LYS A 1 108 ? -2.000 6.886 4.078 1.00 97.75 108 LYS A O 1
ATOM 863 N N . ALA A 1 109 ? -0.428 7.190 2.511 1.00 97.50 109 ALA A N 1
ATOM 864 C CA . ALA A 1 109 ? -0.845 6.046 1.703 1.00 97.50 109 ALA A CA 1
ATOM 865 C C . ALA A 1 109 ? -0.500 4.718 2.391 1.00 97.50 109 ALA A C 1
ATOM 867 O O . ALA A 1 109 ? -1.341 3.815 2.436 1.00 97.50 109 ALA A O 1
ATOM 868 N N . TYR A 1 110 ? 0.699 4.625 2.974 1.00 97.88 110 TYR A N 1
ATOM 869 C CA . TYR A 1 110 ? 1.130 3.476 3.772 1.00 97.88 110 TYR A CA 1
ATOM 870 C C . TYR A 1 110 ? 0.177 3.224 4.953 1.00 97.88 110 TYR A C 1
ATOM 872 O O . TYR A 1 110 ? -0.400 2.142 5.076 1.00 97.88 110 TYR A O 1
ATOM 880 N N . ASP A 1 111 ? -0.067 4.239 5.779 1.00 98.50 111 ASP A N 1
ATOM 881 C CA . ASP A 1 111 ? -0.895 4.118 6.978 1.00 98.50 111 ASP A CA 1
ATOM 882 C C . ASP A 1 111 ? -2.387 3.977 6.669 1.00 98.50 111 ASP A C 1
ATOM 884 O O . ASP A 1 111 ? -3.080 3.223 7.355 1.00 98.50 111 ASP A O 1
ATOM 888 N N . ALA A 1 112 ? -2.892 4.606 5.602 1.00 98.50 112 ALA A N 1
ATOM 889 C CA . ALA A 1 112 ? -4.258 4.364 5.144 1.00 98.50 112 ALA A CA 1
ATOM 890 C C . ALA A 1 112 ? -4.450 2.895 4.741 1.00 98.50 112 ALA A C 1
ATOM 892 O O . ALA A 1 112 ? -5.471 2.297 5.082 1.00 98.50 112 ALA A O 1
ATOM 893 N N . CYS A 1 113 ? -3.465 2.283 4.071 1.00 98.69 113 CYS A N 1
ATOM 894 C CA . CYS A 1 113 ? -3.518 0.859 3.745 1.00 98.69 113 CYS A CA 1
ATOM 895 C C . CYS A 1 113 ? -3.419 -0.019 4.997 1.00 98.69 113 CYS A C 1
ATOM 897 O O . CYS A 1 113 ? -4.170 -0.985 5.111 1.00 98.69 113 CYS A O 1
ATOM 899 N N . ARG A 1 114 ? -2.568 0.323 5.972 1.00 98.75 114 ARG A N 1
ATOM 900 C CA . ARG A 1 114 ? -2.510 -0.380 7.269 1.00 98.75 114 ARG A CA 1
ATOM 901 C C . ARG A 1 114 ? -3.862 -0.367 7.974 1.00 98.75 114 ARG A C 1
ATOM 903 O O . ARG A 1 114 ? -4.367 -1.419 8.368 1.00 98.75 114 ARG A O 1
ATOM 910 N N . TYR A 1 115 ? -4.469 0.810 8.096 1.00 98.69 115 TYR A N 1
ATOM 911 C CA . TYR A 1 115 ? -5.759 0.970 8.755 1.00 98.69 115 TYR A CA 1
ATOM 912 C C . TYR A 1 115 ? -6.888 0.263 7.994 1.00 98.69 115 TYR A C 1
ATOM 914 O O . TYR A 1 115 ? -7.657 -0.491 8.590 1.00 98.69 115 TYR A O 1
ATOM 922 N N . TYR A 1 116 ? -6.956 0.415 6.668 1.00 98.69 116 TYR A N 1
ATOM 923 C CA . TYR A 1 116 ? -7.972 -0.267 5.867 1.00 98.69 116 TYR A CA 1
ATOM 924 C C . TYR A 1 116 ? -7.797 -1.794 5.888 1.00 98.69 116 TYR A C 1
ATOM 926 O O . TYR A 1 116 ? -8.779 -2.530 5.990 1.00 98.69 116 TYR A O 1
ATOM 934 N N . GLY A 1 117 ? -6.551 -2.275 5.898 1.00 98.69 117 GLY A N 1
ATOM 935 C CA . GLY A 1 117 ? -6.215 -3.678 6.121 1.00 98.69 117 GLY A CA 1
ATOM 936 C C . GLY A 1 117 ? -6.749 -4.197 7.457 1.00 98.69 117 GLY A C 1
ATOM 937 O O . GLY A 1 117 ? -7.401 -5.239 7.479 1.00 98.69 117 GLY A O 1
ATOM 938 N N . ALA A 1 118 ? -6.567 -3.447 8.550 1.00 98.69 118 ALA A N 1
ATOM 939 C CA . ALA A 1 118 ? -7.124 -3.791 9.862 1.00 98.69 118 ALA A CA 1
ATOM 940 C C . ALA A 1 118 ? -8.659 -3.908 9.833 1.00 98.69 118 ALA A C 1
ATOM 942 O O . ALA A 1 118 ? -9.213 -4.867 10.369 1.00 98.69 118 ALA A O 1
ATOM 943 N N . LEU A 1 119 ? -9.351 -2.981 9.162 1.00 98.69 119 LEU A N 1
ATOM 944 C CA . LEU A 1 119 ? -10.810 -3.033 9.012 1.00 98.69 119 LEU A CA 1
ATOM 945 C C . LEU A 1 119 ? -11.267 -4.273 8.227 1.00 98.69 119 LEU A C 1
ATOM 947 O O . LEU A 1 119 ? -12.240 -4.920 8.616 1.00 98.69 119 LEU A O 1
ATOM 951 N N . ILE A 1 120 ? -10.554 -4.641 7.156 1.00 98.69 120 ILE A N 1
ATOM 952 C CA . ILE A 1 120 ? -10.842 -5.861 6.384 1.00 98.69 120 ILE A CA 1
ATOM 953 C C . ILE A 1 120 ? -10.623 -7.108 7.248 1.00 98.69 120 ILE A C 1
ATOM 955 O O . ILE A 1 120 ? -11.477 -7.993 7.267 1.00 98.69 120 ILE A O 1
ATOM 959 N N . VAL A 1 121 ? -9.520 -7.178 8.001 1.00 98.75 121 VAL A N 1
ATOM 960 C CA . VAL A 1 121 ? -9.243 -8.295 8.920 1.00 98.75 121 VAL A CA 1
ATOM 961 C C . VAL A 1 121 ? -10.341 -8.430 9.973 1.00 98.75 121 VAL A C 1
ATOM 963 O O . VAL A 1 121 ? -10.860 -9.527 10.167 1.00 98.75 121 VAL A O 1
ATOM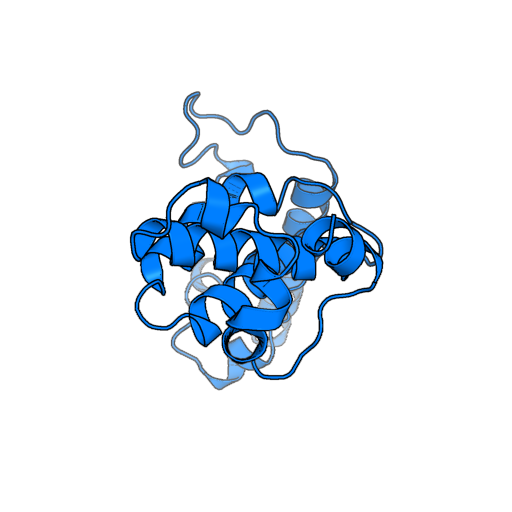 966 N N . ALA A 1 122 ? -10.746 -7.332 10.611 1.00 98.56 122 ALA A N 1
ATOM 967 C CA . ALA A 1 122 ? -11.821 -7.347 11.599 1.00 98.56 122 ALA A CA 1
ATOM 968 C C . ALA A 1 122 ? -13.154 -7.812 10.986 1.00 98.56 122 ALA A C 1
ATOM 970 O O . ALA A 1 122 ? -13.858 -8.633 11.579 1.00 98.56 122 ALA A O 1
ATOM 971 N N . ALA A 1 123 ? -13.479 -7.369 9.767 1.00 98.56 123 ALA A N 1
ATOM 972 C CA . ALA A 1 123 ? -14.663 -7.841 9.051 1.00 98.56 123 ALA A CA 1
ATOM 973 C C . ALA A 1 123 ? -14.609 -9.359 8.787 1.00 98.56 123 ALA A C 1
ATOM 975 O O . ALA A 1 123 ? -15.596 -10.058 9.018 1.00 98.56 123 ALA A O 1
ATOM 976 N N . LEU A 1 124 ? -13.450 -9.894 8.381 1.00 98.19 124 LEU A N 1
ATOM 977 C CA . LEU A 1 124 ? -13.235 -11.338 8.195 1.00 98.19 124 LEU A CA 1
ATOM 978 C C . LEU A 1 124 ? -13.318 -12.130 9.509 1.00 98.19 124 LEU A C 1
ATOM 980 O O . LEU A 1 124 ? -13.665 -13.309 9.493 1.00 98.19 124 LEU A O 1
ATOM 984 N N . GLN A 1 125 ? -13.029 -11.488 10.641 1.00 97.38 125 GLN A N 1
ATOM 985 C CA . GLN A 1 125 ? -13.182 -12.054 11.984 1.00 97.38 125 GLN A CA 1
ATOM 986 C C . GLN A 1 125 ? -14.606 -11.904 12.551 1.00 97.38 125 GLN A C 1
ATOM 988 O O . GLN A 1 125 ? -14.857 -12.294 13.689 1.00 97.38 125 GLN A O 1
ATOM 993 N N . GLY A 1 126 ? -15.556 -11.383 11.766 1.00 98.06 126 GLY A N 1
ATOM 994 C CA . GLY A 1 126 ? -16.973 -11.318 12.132 1.00 98.06 126 GLY A CA 1
ATOM 995 C C . GLY A 1 126 ? -17.390 -10.059 12.893 1.00 98.06 126 GLY A C 1
ATOM 996 O O . GLY A 1 126 ? -18.483 -10.032 13.459 1.00 98.06 126 GLY A O 1
ATOM 997 N N . TYR A 1 127 ? -16.560 -9.012 12.908 1.00 98.50 127 TYR A N 1
ATOM 998 C CA . TYR A 1 127 ? -16.928 -7.740 13.528 1.00 98.50 127 TYR A CA 1
ATOM 999 C C . TYR A 1 127 ? -18.118 -7.113 12.796 1.00 98.50 127 TYR A C 1
ATOM 1001 O O . TYR A 1 127 ? -18.181 -7.068 11.564 1.00 98.50 127 TYR A O 1
ATOM 1009 N N . ARG A 1 128 ? -19.070 -6.589 13.568 1.00 98.50 128 ARG A N 1
ATOM 1010 C CA . ARG A 1 128 ? -20.233 -5.868 13.050 1.00 98.50 128 ARG A CA 1
ATOM 1011 C C . ARG A 1 128 ? -19.851 -4.461 12.592 1.00 98.50 128 ARG A C 1
ATOM 1013 O O . ARG A 1 128 ? -18.869 -3.877 13.042 1.00 98.50 128 ARG A O 1
ATOM 1020 N N . LYS A 1 129 ? -20.685 -3.878 11.728 1.00 98.12 129 LYS A N 1
ATOM 1021 C CA . LYS A 1 129 ? -20.476 -2.537 11.154 1.00 98.12 129 LYS A CA 1
ATOM 1022 C C . LYS A 1 129 ? -20.264 -1.443 12.209 1.00 98.12 129 LYS A C 1
ATOM 1024 O O . LYS A 1 129 ? -19.419 -0.583 12.017 1.00 98.12 129 LYS A O 1
ATOM 1029 N N . ASP A 1 130 ? -21.013 -1.467 13.305 1.00 98.06 130 ASP A N 1
ATOM 1030 C C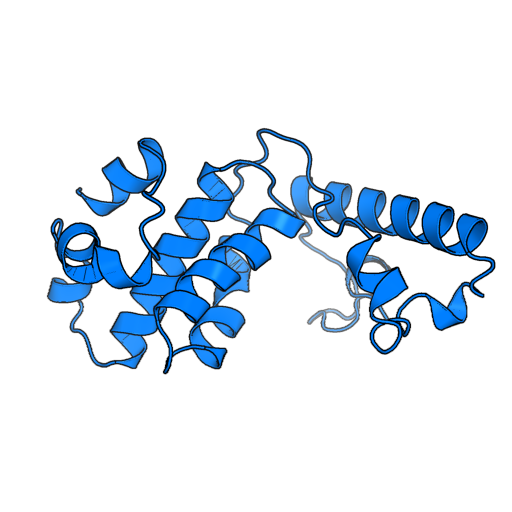A . ASP A 1 130 ? -20.864 -0.522 14.419 1.00 98.06 130 ASP A CA 1
ATOM 1031 C C . ASP A 1 130 ? -19.542 -0.695 15.176 1.00 98.06 130 ASP A C 1
ATOM 1033 O O . ASP A 1 130 ? -18.990 0.290 15.647 1.00 98.06 130 ASP A O 1
ATOM 1037 N N . GLN A 1 131 ? -19.002 -1.916 15.244 1.00 98.25 131 GLN A N 1
ATOM 1038 C CA . GLN A 1 131 ? -17.682 -2.175 15.828 1.00 98.25 131 GLN A CA 1
ATOM 1039 C C . GLN A 1 131 ? -16.550 -1.713 14.901 1.00 98.25 131 GLN A C 1
ATOM 1041 O O . GLN A 1 131 ? -15.543 -1.204 15.380 1.00 98.25 131 GLN A O 1
ATOM 1046 N N . LEU A 1 132 ? -16.715 -1.876 13.583 1.00 98.00 132 LEU A N 1
ATOM 1047 C CA . LEU A 1 132 ? -15.751 -1.403 12.580 1.00 98.00 132 LEU A CA 1
ATOM 1048 C C . LEU A 1 132 ? -15.688 0.130 12.508 1.00 98.00 132 LEU A C 1
ATOM 1050 O O . LEU A 1 132 ? -14.627 0.685 12.259 1.00 98.00 132 LEU A O 1
ATOM 1054 N N . LEU A 1 133 ? -16.823 0.803 12.714 1.00 96.75 133 LEU A N 1
ATOM 1055 C CA . LEU A 1 133 ? -16.942 2.266 12.683 1.00 96.75 133 LEU A CA 1
ATOM 1056 C C . LEU A 1 133 ? -16.795 2.914 14.071 1.00 96.75 133 LEU A C 1
ATOM 1058 O O . LEU A 1 133 ? -17.068 4.104 14.229 1.00 96.75 133 LEU A O 1
ATOM 1062 N N . ASP A 1 134 ? -16.407 2.142 15.085 1.00 97.75 134 ASP A N 1
ATOM 1063 C CA . ASP A 1 134 ? -16.142 2.661 16.422 1.00 97.75 134 ASP A CA 1
ATOM 1064 C C . ASP A 1 134 ? -14.907 3.576 16.382 1.00 97.75 134 ASP A C 1
ATOM 1066 O O . ASP A 1 134 ? -13.833 3.157 15.954 1.00 97.75 134 ASP A O 1
ATOM 1070 N N . LYS A 1 135 ? -15.029 4.807 16.890 1.00 97.44 135 LYS A N 1
ATOM 1071 C CA . LYS A 1 135 ? -13.916 5.768 17.032 1.00 97.44 135 LYS A CA 1
ATOM 1072 C C . LYS A 1 135 ? -12.754 5.224 17.868 1.00 97.44 135 LYS A C 1
ATOM 1074 O O . LYS A 1 135 ? -11.625 5.685 17.766 1.00 97.44 135 LYS A O 1
ATOM 1079 N N . GLN A 1 136 ? -13.028 4.233 18.714 1.00 97.62 136 GLN A N 1
ATOM 1080 C CA . GLN A 1 136 ? -12.034 3.534 19.519 1.00 97.62 136 GLN A CA 1
ATOM 1081 C C . GLN A 1 136 ? -11.496 2.270 18.835 1.00 97.62 136 GLN A C 1
ATOM 1083 O O . GLN A 1 136 ? -10.709 1.555 19.449 1.00 97.62 136 GLN A O 1
ATOM 1088 N N . PHE A 1 137 ? -11.890 1.959 17.591 1.00 98.25 137 PHE A N 1
ATOM 1089 C CA . PHE A 1 137 ? -11.426 0.768 16.874 1.00 98.25 137 PHE A CA 1
ATOM 1090 C C . PHE A 1 137 ? -9.898 0.713 16.834 1.00 98.25 137 PHE A C 1
ATOM 1092 O O . PHE A 1 137 ? -9.319 -0.298 17.217 1.00 98.25 137 PHE A O 1
ATOM 1099 N N . TYR A 1 138 ? -9.239 1.806 16.441 1.00 97.81 138 TYR A N 1
ATOM 1100 C CA . TYR A 1 138 ? -7.779 1.849 16.385 1.00 97.81 138 TYR A CA 1
ATOM 1101 C C . TYR A 1 138 ? -7.144 1.651 17.769 1.00 97.81 138 TYR A C 1
ATOM 1103 O O . TYR A 1 138 ? -6.284 0.787 17.935 1.00 97.81 138 TYR A O 1
ATOM 1111 N N . ALA A 1 139 ? -7.624 2.376 18.785 1.00 96.69 139 ALA A N 1
ATOM 1112 C CA . ALA A 1 139 ? -7.128 2.263 20.158 1.00 96.69 139 ALA A CA 1
ATOM 1113 C C . ALA A 1 139 ? -7.273 0.837 20.731 1.00 96.69 139 ALA A C 1
ATOM 1115 O O . ALA A 1 139 ? -6.387 0.357 21.438 1.00 96.69 139 ALA A O 1
ATOM 1116 N N . LYS A 1 140 ? -8.361 0.137 20.382 1.00 97.12 140 LYS A N 1
ATOM 1117 C CA . LYS A 1 140 ? -8.650 -1.242 20.808 1.00 97.12 140 LYS A CA 1
ATOM 1118 C C . LYS A 1 140 ? -7.800 -2.312 20.112 1.00 97.12 140 LYS A C 1
ATOM 1120 O O . LYS A 1 140 ? -7.765 -3.428 20.615 1.00 97.12 140 LYS A O 1
ATOM 1125 N N . HIS A 1 141 ? -7.135 -1.988 19.001 1.00 97.62 141 HIS A N 1
ATOM 1126 C CA . HIS A 1 141 ? -6.354 -2.939 18.194 1.00 97.62 141 HIS A CA 1
ATOM 1127 C C . HIS A 1 141 ? -4.918 -2.457 17.952 1.00 97.62 141 HIS A C 1
ATOM 1129 O O . HIS A 1 141 ? -4.312 -2.763 16.927 1.00 97.62 141 HIS A O 1
ATOM 1135 N N . THR A 1 142 ? -4.359 -1.661 18.868 1.00 96.50 142 THR A N 1
ATOM 1136 C CA . THR A 1 142 ? -2.986 -1.132 18.752 1.00 96.50 142 THR A CA 1
ATOM 1137 C C . THR A 1 142 ? -1.921 -2.227 18.632 1.00 96.50 142 THR A C 1
ATOM 1139 O O . THR A 1 142 ? -0.882 -2.011 18.004 1.00 96.50 142 THR A O 1
ATOM 1142 N N . ASP A 1 143 ? -2.194 -3.422 19.156 1.00 97.12 143 ASP A N 1
ATOM 1143 C CA . ASP A 1 143 ? -1.366 -4.619 19.008 1.00 97.12 143 ASP A CA 1
ATOM 1144 C C . ASP A 1 143 ? -1.237 -5.072 17.542 1.00 97.12 143 ASP A C 1
ATOM 1146 O O . ASP A 1 143 ? -0.173 -5.540 17.135 1.00 97.12 143 ASP A O 1
ATOM 1150 N N . TRP A 1 144 ? -2.252 -4.839 16.703 1.00 98.31 144 TRP A N 1
ATOM 1151 C CA . TRP A 1 144 ? -2.201 -5.156 15.268 1.00 98.31 144 TRP A CA 1
ATOM 1152 C C . TRP A 1 144 ? -1.269 -4.222 14.493 1.00 98.31 144 TRP A C 1
ATOM 1154 O O . TRP A 1 144 ? -0.842 -4.537 13.388 1.00 98.31 144 TRP A O 1
ATOM 1164 N N . PHE A 1 145 ? -0.906 -3.078 15.068 1.00 98.12 145 PHE A N 1
ATOM 1165 C CA . PHE A 1 145 ? -0.015 -2.106 14.440 1.00 98.12 145 PHE A CA 1
ATOM 1166 C C . PHE A 1 145 ? 1.445 -2.286 14.875 1.00 98.12 145 PHE A C 1
ATOM 1168 O O . PHE A 1 145 ? 2.286 -1.456 14.534 1.00 98.12 145 PHE A O 1
ATOM 1175 N N . SER A 1 146 ? 1.772 -3.373 15.591 1.00 93.75 146 SER A N 1
ATOM 1176 C CA . SER A 1 146 ? 3.139 -3.732 16.008 1.00 93.75 146 SER A CA 1
ATOM 1177 C C . SER A 1 146 ? 3.889 -2.592 16.720 1.00 93.75 146 SER A C 1
ATOM 1179 O O . SER A 1 146 ? 5.092 -2.418 16.540 1.00 93.75 146 SER A O 1
ATOM 1181 N N . GLY A 1 147 ? 3.171 -1.762 17.485 1.00 89.81 147 GLY A N 1
ATOM 1182 C CA . GLY A 1 147 ? 3.738 -0.602 18.183 1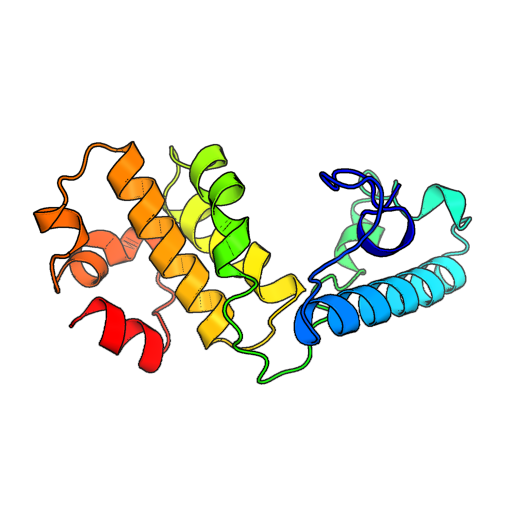.00 89.81 147 GLY A CA 1
ATOM 1183 C C . GLY A 1 147 ? 4.136 0.579 17.285 1.00 89.81 147 GLY A C 1
ATOM 1184 O O . GLY A 1 147 ? 4.655 1.568 17.796 1.00 89.81 147 GLY A O 1
ATOM 1185 N N . LYS A 1 148 ? 3.881 0.518 15.971 1.00 95.12 148 LYS A N 1
ATOM 1186 C CA . LYS A 1 148 ? 4.106 1.626 15.031 1.00 95.12 148 LYS A CA 1
ATOM 1187 C C . LYS A 1 148 ? 2.819 2.449 14.895 1.00 95.12 148 LYS A C 1
ATOM 1189 O O . LYS A 1 148 ? 1.888 1.972 14.238 1.00 95.12 148 LYS A O 1
ATOM 1194 N N . PRO A 1 149 ? 2.723 3.649 15.491 1.00 96.81 149 PRO A N 1
ATOM 1195 C CA . PRO A 1 149 ? 1.502 4.440 15.414 1.00 96.81 149 PRO A CA 1
ATOM 1196 C C . PRO A 1 149 ? 1.194 4.877 13.975 1.00 96.81 149 PRO A C 1
ATOM 1198 O O . PRO A 1 149 ? 2.107 5.022 13.166 1.00 96.81 149 PRO A O 1
ATOM 1201 N N . LEU A 1 150 ? -0.089 5.092 13.674 1.00 98.31 150 LEU A N 1
ATOM 1202 C CA . LEU A 1 150 ? -0.525 5.771 12.450 1.00 98.31 150 LEU A CA 1
ATOM 1203 C C . LEU A 1 150 ? -0.089 7.244 12.464 1.00 98.31 150 LEU A C 1
ATOM 1205 O O . LEU A 1 150 ? -0.069 7.877 13.526 1.00 98.31 150 LEU A O 1
ATOM 1209 N N . CYS A 1 151 ? 0.184 7.804 11.288 1.00 97.88 151 CYS A N 1
ATOM 1210 C CA . CYS A 1 151 ? 0.378 9.234 11.095 1.00 97.88 151 CYS A CA 1
ATOM 1211 C C . CYS A 1 151 ? -0.874 10.017 11.520 1.00 97.88 151 CYS A C 1
ATOM 1213 O O . CYS A 1 151 ? -1.990 9.486 11.554 1.00 97.88 151 CYS A O 1
ATOM 1215 N N . ASN A 1 152 ? -0.692 11.294 11.858 1.00 97.88 152 ASN A N 1
ATOM 1216 C CA . ASN A 1 152 ? -1.741 12.102 12.479 1.00 97.88 152 ASN A CA 1
ATOM 1217 C C . ASN A 1 152 ? -3.002 12.207 11.612 1.00 97.88 152 ASN A C 1
ATOM 1219 O O . ASN A 1 152 ? -4.107 12.126 12.136 1.00 97.88 152 ASN A O 1
ATOM 1223 N N . GLU A 1 153 ? -2.849 12.344 10.299 1.00 97.69 153 GLU A N 1
ATOM 1224 C CA . GLU A 1 153 ? -3.952 12.491 9.350 1.00 97.69 153 GLU A CA 1
ATOM 1225 C C . GLU A 1 153 ? -4.809 11.223 9.273 1.00 97.69 153 GLU A C 1
ATOM 1227 O O . GLU A 1 153 ? -6.036 11.296 9.326 1.00 97.69 153 GLU A O 1
ATOM 1232 N N . VAL A 1 154 ? -4.182 10.043 9.201 1.00 98.00 154 VAL A N 1
ATOM 1233 C CA . VAL A 1 154 ? -4.916 8.765 9.184 1.00 98.00 154 VAL A CA 1
ATOM 1234 C C . VAL A 1 154 ? -5.506 8.472 10.561 1.00 98.00 154 VAL A C 1
ATOM 1236 O O . VAL A 1 154 ? -6.631 7.983 10.660 1.00 98.00 154 VAL A O 1
ATOM 1239 N N . LYS A 1 155 ? -4.791 8.821 11.634 1.00 97.62 155 LYS A N 1
ATOM 1240 C CA . LYS A 1 155 ? -5.283 8.685 13.005 1.00 97.62 155 LYS A CA 1
ATOM 1241 C C . LYS A 1 155 ? -6.535 9.534 13.252 1.00 97.62 155 LYS A C 1
ATOM 1243 O O . LYS A 1 155 ? -7.492 9.021 13.818 1.00 97.62 155 LYS A O 1
ATOM 1248 N N . GLN A 1 156 ? -6.568 10.781 12.774 1.00 97.69 156 GLN A N 1
ATOM 1249 C CA . GLN A 1 156 ? -7.757 11.641 12.850 1.00 97.69 156 GLN A CA 1
ATOM 1250 C C . GLN A 1 156 ? -8.968 10.990 12.173 1.00 97.69 156 GLN A C 1
ATOM 1252 O O . GLN A 1 156 ? -10.050 10.976 12.746 1.00 97.69 156 GLN A O 1
ATOM 1257 N N . ILE A 1 157 ? -8.778 10.384 10.996 1.00 96.12 157 ILE A N 1
ATOM 1258 C CA . ILE A 1 157 ? -9.845 9.646 10.302 1.00 96.12 157 ILE A CA 1
ATOM 1259 C C . ILE A 1 157 ? -10.302 8.432 11.122 1.00 96.12 157 ILE A C 1
ATOM 1261 O O . ILE A 1 157 ? -11.501 8.183 11.232 1.00 96.12 157 ILE A O 1
ATOM 1265 N N . ALA A 1 158 ? -9.363 7.677 11.696 1.00 96.38 158 ALA A N 1
ATOM 1266 C CA . ALA A 1 158 ? -9.666 6.490 12.492 1.00 96.38 158 ALA A CA 1
ATOM 1267 C C . ALA A 1 158 ? -10.418 6.806 13.798 1.00 96.38 158 ALA A C 1
ATOM 1269 O O . ALA A 1 158 ? -11.167 5.964 14.293 1.00 96.38 158 ALA A O 1
ATOM 1270 N N . GLU A 1 159 ? -10.210 8.002 14.350 1.00 95.81 159 GLU A N 1
ATOM 1271 C CA . GLU A 1 159 ? -10.795 8.460 15.616 1.00 95.81 159 GLU A CA 1
ATOM 1272 C C . GLU A 1 159 ? -12.075 9.298 15.431 1.00 95.81 159 GLU A C 1
ATOM 1274 O O . GLU A 1 159 ? -12.787 9.533 16.409 1.00 95.81 159 GLU A O 1
ATOM 1279 N N . GLY A 1 160 ? -12.420 9.667 14.190 1.00 87.88 160 GLY A N 1
ATOM 1280 C CA . GLY A 1 160 ? -13.683 10.308 13.804 1.00 87.88 160 GLY A CA 1
ATOM 1281 C C . GLY A 1 160 ? -13.790 11.779 14.173 1.00 87.88 160 GLY A C 1
ATOM 1282 O O . GLY A 1 160 ? -14.261 12.064 15.302 1.00 87.88 160 GLY A O 1
#

Organism: NCBI:txid392033

Radius of gyration: 17.67 Å; chains: 1; bounding box: 46×31×44 Å

Sequence (160 aa):
KWWFTQGYMSSTGKCFDIGTATSQSLQEFEQRQAVFAQKHNIPPEQIDYISGEKNLINEFDVYCSEDGVAGNGALMRLAPVPLFFYRFPPYAVEYSGHSGQITHGDIKAYDACRYYGALIVAALQGYRKDQLLDKQFYAKHTDWFSGKPLCNEVKQIAEG

InterPro domains:
  IPR005502 ADP-ribosylation/Crystallin J1 [PF03747] (2-158)
  IPR036705 ADP-ribosylation/Crystallin J1 superfamily [G3DSA:1.10.4080.10] (1-160)
  IPR036705 ADP-ribosylation/Crystallin J1 superfamily [SSF101478] (11-139)

Secondary structure (DSSP, 8-state):
--HHHH-TT-TTSS--S--HHHHHHHHHHHHHHHHHHHHHT--GGGGGGGGG-HHHHTTS----PPTT---THHHHT-THHHHHHTTSHHHHHHHHHHHHHTT--SHHHHHHHHHHHHHHHHHHTT--HHHHT-TTHHHHTGGGGTT-PPPHHHHHHHH-

Foldseek 3Di:
DDCQCQVVVPPVRHDDDDDPLQNQLVVQLVVLLVVLCVVVVNDPVCSVPCPVVVVSVVVRDLQSGDEPQQDCPLVVPQLVQLVVCLVQLLRQLQVQLVSQRSRGVYLNSSLLSSLVSNLSSVVVVPDDPCCSLALCNCVVVVVSPVVDDRDPVVNVVSND

pLDDT: mean 94.92, std 4.84, range [62.81, 98.75]